Protein AF-A0A1G8LYU6-F1 (afdb_monomer_lite)

Secondary structure (DSSP, 8-state):
--------TTPPPPHHHHTS-HHHHHHHHHHHHHHHHHHHHTT---HHHHHHHHHHHHHHHHHHHHGGGS---------

Sequence (79 aa):
MNSKFRLTPGTPMPEDLEALEDEALHVIHSRLRRQMDAEYSNGWFSWETEVRLDEVRAELDRRENGGLFRSTGSRYQAS

Organism: NCBI:txid335973

Foldseek 3Di:
DDPPPDPDVPDDDDPVCVPPDPVNVVVVVVVVVVVVVVVVVVDPQDPVNVVVVVVVVVVVVCCVVVVVVDDDDDDDDDD

pLDDT: mean 70.52, std 14.84, range [32.72, 89.75]

Radius of gyration: 26.21 Å; chains: 1; bounding box: 75×29×49 Å

Structure (mmCIF, N/CA/C/O backbone):
data_AF-A0A1G8LYU6-F1
#
_entry.id   AF-A0A1G8LYU6-F1
#
loop_
_atom_site.group_PDB
_atom_site.id
_atom_site.type_symbol
_atom_site.label_atom_id
_atom_site.label_alt_id
_atom_site.label_comp_id
_atom_site.label_asym_id
_atom_site.label_entity_id
_atom_site.label_seq_id
_atom_site.pdbx_PDB_ins_code
_atom_site.Cartn_x
_atom_site.Cartn_y
_atom_site.Cartn_z
_atom_site.occupancy
_atom_site.B_iso_or_equiv
_atom_site.auth_seq_id
_atom_site.auth_comp_id
_atom_site.auth_asym_id
_atom_site.auth_atom_id
_atom_site.pdbx_PDB_model_num
ATOM 1 N N . MET A 1 1 ? -13.994 19.244 -7.673 1.00 32.72 1 MET A N 1
ATOM 2 C CA . MET A 1 1 ? -12.576 18.975 -7.341 1.00 32.72 1 MET A CA 1
ATOM 3 C C . MET A 1 1 ? -12.469 18.838 -5.828 1.00 32.72 1 MET A C 1
ATOM 5 O O . MET A 1 1 ? -12.894 19.740 -5.122 1.00 32.72 1 MET A O 1
ATOM 9 N N . ASN A 1 2 ? -12.070 17.660 -5.344 1.00 40.22 2 ASN A N 1
ATOM 10 C CA . ASN A 1 2 ? -12.305 17.194 -3.974 1.00 40.22 2 ASN A CA 1
ATOM 11 C C . ASN A 1 2 ? -11.146 17.606 -3.044 1.00 40.22 2 ASN A C 1
ATOM 13 O O . ASN A 1 2 ? -10.084 16.995 -3.063 1.00 40.22 2 ASN A O 1
ATOM 17 N N . SER A 1 3 ? -11.335 18.658 -2.247 1.00 53.66 3 SER A N 1
ATOM 18 C CA . SER A 1 3 ? -10.337 19.219 -1.319 1.00 53.66 3 SER A CA 1
ATOM 19 C C . SER A 1 3 ? -10.328 18.547 0.067 1.00 53.66 3 SER A C 1
ATOM 21 O O . SER A 1 3 ? -9.963 19.181 1.054 1.00 53.66 3 SER A O 1
ATOM 23 N N . LYS A 1 4 ? -10.775 17.289 0.176 1.00 56.94 4 LYS A N 1
ATOM 24 C CA . LYS A 1 4 ? -11.135 16.634 1.449 1.00 56.94 4 LYS A CA 1
ATOM 25 C C . LYS A 1 4 ? -10.177 15.519 1.897 1.00 56.94 4 LYS A C 1
ATOM 27 O O . LYS A 1 4 ? -10.648 14.475 2.303 1.00 56.94 4 LYS A O 1
ATOM 32 N N . PHE A 1 5 ? -8.856 15.688 1.849 1.00 58.38 5 PHE A N 1
ATOM 33 C CA . PHE A 1 5 ? -7.943 14.703 2.476 1.00 58.38 5 PHE A CA 1
ATOM 34 C C . PHE A 1 5 ? -6.681 15.340 3.068 1.00 58.38 5 PHE A C 1
ATOM 36 O O . PHE A 1 5 ? -5.587 14.794 2.983 1.00 58.38 5 PHE A O 1
ATOM 43 N N . ARG A 1 6 ? -6.808 16.522 3.677 1.00 60.78 6 ARG A N 1
ATOM 44 C CA . ARG A 1 6 ? -5.779 17.010 4.602 1.00 60.78 6 ARG A CA 1
ATOM 45 C C . ARG A 1 6 ? -6.255 16.687 6.009 1.00 60.78 6 ARG A C 1
ATOM 47 O O . ARG A 1 6 ? -7.073 17.417 6.553 1.00 60.78 6 ARG A O 1
ATOM 54 N N . LEU A 1 7 ? -5.790 15.565 6.555 1.00 62.50 7 LEU A N 1
ATOM 55 C CA . LEU A 1 7 ? -5.959 15.270 7.975 1.00 62.50 7 LEU A CA 1
ATOM 56 C C . LEU A 1 7 ? -5.141 16.309 8.745 1.00 62.50 7 LEU A C 1
ATOM 58 O O . LEU A 1 7 ? -3.911 16.310 8.691 1.00 62.50 7 LEU A O 1
ATOM 62 N N . THR A 1 8 ? -5.821 17.251 9.389 1.00 72.62 8 THR A N 1
ATOM 63 C CA . THR A 1 8 ? -5.161 18.235 10.249 1.00 72.62 8 THR A CA 1
ATOM 64 C C . THR A 1 8 ? -4.668 17.499 11.497 1.00 72.62 8 THR A C 1
ATOM 66 O O . THR A 1 8 ? -5.467 16.763 12.088 1.00 72.62 8 THR A O 1
ATOM 69 N N . PRO A 1 9 ? -3.403 17.659 11.925 1.00 68.06 9 PRO A N 1
ATOM 70 C CA . PRO A 1 9 ? -2.949 17.104 13.197 1.00 68.06 9 PRO A CA 1
ATOM 71 C C . PRO A 1 9 ? -3.875 17.585 14.323 1.00 68.06 9 PRO A C 1
ATOM 73 O O . PRO A 1 9 ? -4.093 18.787 14.458 1.00 68.06 9 PRO A O 1
ATOM 76 N N . GLY A 1 10 ? -4.463 16.656 15.081 1.00 71.50 10 GLY A N 1
ATOM 77 C CA . GLY A 1 10 ? -5.449 16.962 16.127 1.00 71.50 10 GLY A CA 1
ATOM 78 C C . GLY A 1 10 ? -6.921 16.868 15.704 1.00 71.50 10 GLY A C 1
ATOM 79 O O . GLY A 1 10 ? -7.794 17.144 16.520 1.00 71.50 10 GLY A O 1
ATOM 80 N N . THR A 1 11 ? -7.220 16.461 14.466 1.00 78.06 11 THR A N 1
ATOM 81 C CA . THR A 1 11 ? -8.589 16.052 14.103 1.00 78.06 11 THR A CA 1
ATOM 82 C C . THR A 1 11 ? -8.923 14.758 14.859 1.00 78.06 11 THR A C 1
ATOM 84 O O . THR A 1 11 ? -8.133 13.815 14.751 1.00 78.06 11 THR A O 1
ATOM 87 N N . PRO A 1 12 ? -10.024 14.698 15.633 1.00 78.88 12 PRO A N 1
ATOM 88 C CA . PRO A 1 12 ? -10.413 13.479 16.336 1.00 78.88 12 PRO A CA 1
ATOM 89 C C . PRO A 1 12 ? -10.701 12.350 15.344 1.00 78.88 12 PRO A C 1
ATOM 91 O O . PRO A 1 12 ? -11.031 12.594 14.177 1.00 78.88 12 PRO A O 1
ATOM 94 N N . MET A 1 13 ? -10.536 11.114 15.810 1.00 78.12 13 MET A N 1
ATOM 95 C CA . MET A 1 13 ? -10.850 9.935 15.014 1.00 78.12 13 MET A CA 1
ATOM 96 C C . MET A 1 13 ? -12.362 9.913 14.714 1.00 78.12 13 MET A C 1
ATOM 98 O O . MET A 1 13 ? -13.149 10.359 15.545 1.00 78.12 13 MET A O 1
ATOM 102 N N . PRO A 1 14 ? -12.797 9.469 13.522 1.00 82.62 14 PRO A N 1
ATOM 103 C CA . PRO A 1 14 ? -14.222 9.341 13.225 1.00 82.62 14 PRO A CA 1
ATOM 104 C C . PRO A 1 14 ? -14.931 8.382 14.198 1.00 82.62 14 PRO A C 1
ATOM 106 O O . PRO A 1 14 ? -14.422 7.291 14.449 1.00 82.62 14 PRO A O 1
ATOM 109 N N . GLU A 1 15 ? -16.105 8.771 14.713 1.00 80.12 15 GLU A N 1
ATOM 110 C CA . GLU A 1 15 ? -16.874 8.013 15.725 1.00 80.12 15 GLU A CA 1
ATOM 111 C C . GLU A 1 15 ? -17.214 6.577 15.281 1.00 80.12 15 GLU A C 1
ATOM 113 O O . GLU A 1 15 ? -17.270 5.657 16.094 1.00 80.12 15 GLU A O 1
ATOM 118 N N . ASP A 1 16 ? -17.409 6.361 13.980 1.00 77.88 16 ASP A N 1
ATOM 119 C CA . ASP A 1 16 ? -17.687 5.052 13.383 1.00 77.88 16 ASP A CA 1
ATOM 120 C C . ASP A 1 16 ? -16.479 4.103 13.407 1.00 77.88 16 ASP A C 1
ATOM 122 O O . ASP A 1 16 ? -16.644 2.885 13.328 1.00 77.88 16 ASP A O 1
ATOM 126 N N . LEU A 1 17 ? -15.272 4.653 13.541 1.00 71.88 17 LEU A N 1
ATOM 127 C CA . LEU A 1 17 ? -14.017 3.911 13.602 1.00 71.88 17 LEU A CA 1
ATOM 128 C C . LEU A 1 17 ? -13.434 3.844 15.019 1.00 71.88 17 LEU A C 1
ATOM 130 O O . LEU A 1 17 ? -12.573 3.004 15.258 1.00 71.88 17 LEU A O 1
ATOM 134 N N . GLU A 1 18 ? -13.907 4.667 15.962 1.00 80.19 18 GLU A N 1
ATOM 135 C CA . GLU A 1 18 ? -13.492 4.610 17.376 1.00 80.19 18 GLU A CA 1
ATOM 136 C C . GLU A 1 18 ? -13.891 3.296 18.061 1.00 80.19 18 GLU A C 1
ATOM 138 O O . GLU A 1 18 ? -13.202 2.829 18.965 1.00 80.19 18 GLU A O 1
ATOM 143 N N . ALA A 1 19 ? -14.991 2.678 17.625 1.00 81.75 19 ALA A N 1
ATOM 144 C CA . ALA A 1 19 ? -15.465 1.404 18.166 1.00 81.75 19 ALA A CA 1
ATOM 145 C C . ALA A 1 19 ? -14.706 0.183 17.617 1.00 81.75 19 ALA A C 1
ATOM 147 O O . ALA A 1 19 ? -14.965 -0.945 18.042 1.00 81.75 19 ALA A O 1
ATOM 148 N N . LEU A 1 20 ? -13.817 0.378 16.639 1.00 78.56 20 LEU A N 1
ATOM 149 C CA . LEU A 1 20 ? -13.104 -0.712 15.994 1.00 78.56 20 LEU A CA 1
ATOM 150 C C . LEU A 1 20 ? -11.828 -1.034 16.773 1.00 78.56 20 LEU A C 1
ATOM 152 O O . LEU A 1 20 ? -10.937 -0.201 16.899 1.00 78.56 20 LEU A O 1
ATOM 156 N N . GLU A 1 21 ? -11.727 -2.266 17.264 1.00 83.81 21 GLU A N 1
ATOM 157 C CA . GLU A 1 21 ? -10.524 -2.733 17.950 1.00 83.81 21 GLU A CA 1
ATOM 158 C C . GLU A 1 21 ? -9.303 -2.702 17.013 1.00 83.81 21 GLU A C 1
ATOM 160 O O . GLU A 1 21 ? -9.389 -3.066 15.834 1.00 83.81 21 GLU A O 1
ATOM 165 N N . ASP A 1 22 ? -8.139 -2.324 17.550 1.00 81.94 22 ASP A N 1
ATOM 166 C CA . ASP A 1 22 ? -6.877 -2.227 16.800 1.00 81.94 22 ASP A CA 1
ATOM 167 C C . ASP A 1 22 ? -6.522 -3.524 16.053 1.00 81.94 22 ASP A C 1
ATOM 169 O O . ASP A 1 22 ? -5.989 -3.501 14.939 1.00 81.94 22 ASP A O 1
ATOM 173 N N . GLU A 1 23 ? -6.856 -4.678 16.635 1.00 86.44 23 GLU A N 1
ATOM 174 C CA . GLU A 1 23 ? -6.658 -5.980 15.999 1.00 86.44 23 GLU A CA 1
ATOM 175 C C . GLU A 1 23 ? -7.529 -6.134 14.742 1.00 86.44 23 GLU A C 1
ATOM 177 O O . GLU A 1 23 ? -7.047 -6.562 13.687 1.00 86.44 23 GLU A O 1
ATOM 182 N N . ALA A 1 24 ? -8.793 -5.712 14.806 1.00 81.38 24 ALA A N 1
ATOM 183 C CA . ALA A 1 24 ? -9.701 -5.744 13.666 1.00 81.38 24 ALA A CA 1
ATOM 184 C C . ALA A 1 24 ? -9.229 -4.800 12.544 1.00 81.38 24 ALA A C 1
ATOM 186 O O . ALA A 1 24 ? -9.236 -5.190 11.370 1.00 81.38 24 ALA A O 1
ATOM 187 N N . LEU A 1 25 ? -8.728 -3.609 12.895 1.00 82.31 25 LEU A N 1
ATOM 188 C CA . LEU A 1 25 ? -8.069 -2.695 11.954 1.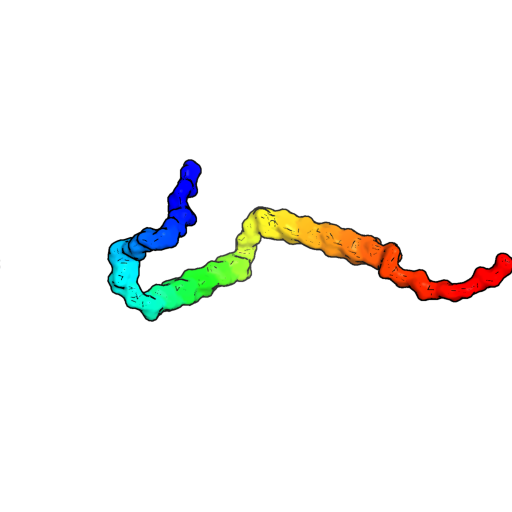00 82.31 25 LEU A CA 1
ATOM 189 C C . LEU A 1 25 ? -6.873 -3.359 11.268 1.00 82.31 25 LEU A C 1
ATOM 191 O O . LEU A 1 25 ? -6.727 -3.272 10.045 1.00 82.31 25 LEU A O 1
ATOM 195 N N . HIS A 1 26 ? -6.042 -4.070 12.028 1.00 84.62 26 HIS A N 1
ATOM 196 C CA . HIS A 1 26 ? -4.867 -4.748 11.492 1.00 84.62 26 HIS A CA 1
ATOM 197 C C . HIS A 1 26 ? -5.236 -5.854 10.492 1.00 84.62 26 HIS A C 1
ATOM 199 O O . HIS A 1 26 ? -4.609 -5.983 9.431 1.00 84.62 26 HIS A O 1
ATOM 205 N N . VAL A 1 27 ? -6.289 -6.626 10.779 1.00 89.25 27 VAL A N 1
ATOM 206 C CA . VAL A 1 27 ? -6.803 -7.657 9.865 1.00 89.25 27 VAL A CA 1
ATOM 207 C C . VAL A 1 27 ? -7.354 -7.033 8.583 1.00 89.25 27 VAL A C 1
ATOM 209 O O . VAL A 1 27 ? -7.053 -7.527 7.491 1.00 89.25 27 VAL A O 1
ATOM 212 N N . ILE A 1 28 ? -8.126 -5.948 8.689 1.00 86.31 28 ILE A N 1
ATOM 213 C CA . ILE A 1 28 ? -8.675 -5.225 7.531 1.00 86.31 28 ILE A CA 1
ATOM 214 C C . ILE A 1 28 ? -7.541 -4.670 6.669 1.00 86.31 28 ILE A C 1
ATOM 216 O O . ILE A 1 28 ? -7.507 -4.926 5.464 1.00 86.31 28 ILE A O 1
ATOM 220 N N . HIS A 1 29 ? -6.569 -3.996 7.284 1.00 86.00 29 HIS A N 1
ATOM 221 C CA . HIS A 1 29 ? -5.412 -3.438 6.589 1.00 86.00 29 HIS A CA 1
ATOM 222 C C . HIS A 1 29 ? -4.607 -4.530 5.867 1.00 86.00 29 HIS A C 1
ATOM 224 O O . HIS A 1 29 ? -4.256 -4.389 4.694 1.00 86.00 29 HIS A O 1
ATOM 230 N N . SER A 1 30 ? -4.409 -5.679 6.518 1.00 88.94 30 SER A N 1
ATOM 231 C CA . SER A 1 30 ? -3.719 -6.832 5.931 1.00 88.94 30 SER A CA 1
ATOM 232 C C . SER A 1 30 ? -4.486 -7.473 4.770 1.00 88.94 30 SER A C 1
ATOM 234 O O . SER A 1 30 ? -3.877 -8.043 3.863 1.00 88.94 30 SER A O 1
ATOM 236 N N . ARG A 1 31 ? -5.824 -7.451 4.787 1.00 89.75 31 ARG A N 1
ATOM 237 C CA . ARG A 1 31 ? -6.657 -7.947 3.675 1.00 89.75 31 ARG A CA 1
ATOM 238 C C . ARG A 1 31 ? -6.620 -6.991 2.491 1.00 89.75 31 ARG A C 1
ATOM 240 O O . ARG A 1 31 ? -6.370 -7.442 1.378 1.00 89.75 31 ARG A O 1
ATOM 247 N N . LEU A 1 32 ? -6.792 -5.696 2.747 1.00 88.69 32 LEU A N 1
ATOM 248 C CA . LEU A 1 32 ? -6.735 -4.658 1.721 1.00 88.69 32 LEU A CA 1
ATOM 249 C C . LEU A 1 32 ? -5.386 -4.675 1.000 1.00 88.69 32 LEU A C 1
ATOM 251 O O . LEU A 1 32 ? -5.345 -4.666 -0.225 1.00 88.69 32 LEU A O 1
ATOM 255 N N . ARG A 1 33 ? -4.285 -4.783 1.754 1.00 86.06 33 ARG A N 1
ATOM 256 C CA . ARG A 1 33 ? -2.941 -4.837 1.175 1.00 86.06 33 ARG A CA 1
ATOM 257 C C . ARG A 1 33 ? -2.765 -6.030 0.238 1.00 86.06 33 ARG A C 1
ATOM 259 O O . ARG A 1 33 ? -2.336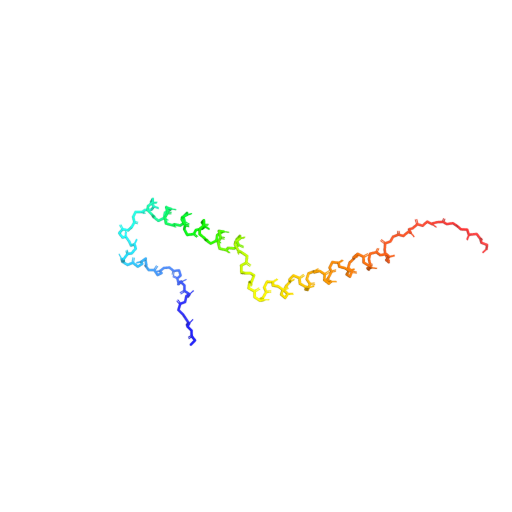 -5.848 -0.892 1.00 86.06 33 ARG A O 1
ATOM 266 N N . ARG A 1 34 ? -3.176 -7.227 0.671 1.00 85.06 34 ARG A N 1
ATOM 267 C CA . ARG A 1 34 ? -3.130 -8.438 -0.165 1.00 85.06 34 ARG A CA 1
ATOM 268 C C . ARG A 1 34 ? -3.992 -8.321 -1.419 1.00 85.06 34 ARG A C 1
ATOM 270 O O . ARG A 1 34 ? -3.597 -8.825 -2.462 1.00 85.06 34 ARG A O 1
ATOM 277 N N . GLN A 1 35 ? -5.153 -7.675 -1.321 1.00 82.31 35 GLN A N 1
ATOM 278 C CA . GLN A 1 35 ? -6.014 -7.436 -2.474 1.00 82.31 35 GLN A CA 1
ATOM 279 C C . GLN A 1 35 ? -5.361 -6.467 -3.465 1.00 82.31 35 GLN A C 1
ATOM 281 O O . GLN A 1 35 ? -5.298 -6.782 -4.647 1.00 82.31 35 GLN A O 1
ATOM 286 N N . MET A 1 36 ? -4.814 -5.346 -2.988 1.00 79.38 36 MET A N 1
ATOM 287 C CA . MET A 1 36 ? -4.064 -4.415 -3.833 1.00 79.38 36 MET A CA 1
ATOM 288 C C . MET A 1 36 ? -2.885 -5.115 -4.506 1.00 79.38 36 MET A C 1
ATOM 290 O O . MET A 1 36 ? -2.731 -5.023 -5.717 1.00 79.38 36 MET A O 1
ATOM 294 N N . ASP A 1 37 ? -2.082 -5.859 -3.746 1.00 81.88 37 ASP A N 1
ATOM 295 C CA . ASP A 1 37 ? -0.931 -6.585 -4.284 1.00 81.88 37 ASP A CA 1
ATOM 296 C C . ASP A 1 37 ? -1.368 -7.611 -5.348 1.00 81.88 37 ASP A C 1
ATOM 298 O O . ASP A 1 37 ? -0.699 -7.760 -6.371 1.00 81.88 37 ASP A O 1
ATOM 302 N N . ALA A 1 38 ? -2.514 -8.277 -5.163 1.00 79.19 38 ALA A N 1
ATOM 303 C CA . ALA A 1 38 ? -3.092 -9.180 -6.157 1.00 79.19 38 ALA A CA 1
ATOM 304 C C . ALA A 1 38 ? -3.598 -8.437 -7.407 1.00 79.19 38 ALA A C 1
ATOM 306 O O . ALA A 1 38 ? -3.359 -8.897 -8.518 1.00 79.19 38 ALA A O 1
ATOM 307 N N . GLU A 1 39 ? -4.255 -7.287 -7.255 1.00 68.75 39 GLU A N 1
ATOM 308 C CA . GLU A 1 39 ? -4.703 -6.438 -8.368 1.00 68.75 39 GLU A CA 1
ATOM 309 C C . GLU A 1 39 ? -3.517 -5.896 -9.181 1.00 68.75 39 GLU A C 1
ATOM 311 O O . GLU A 1 39 ? -3.527 -5.981 -10.409 1.00 68.75 39 GLU A O 1
ATOM 316 N N . TYR A 1 40 ? -2.453 -5.445 -8.508 1.00 63.94 40 TYR A N 1
ATOM 317 C CA . TYR A 1 40 ? -1.193 -5.056 -9.146 1.00 63.94 40 TYR A CA 1
ATOM 318 C C . TYR A 1 40 ? -0.507 -6.240 -9.839 1.00 63.94 40 TYR A C 1
ATOM 320 O O . TYR A 1 40 ? 0.037 -6.081 -10.931 1.00 63.94 40 TYR A O 1
ATOM 328 N N . SER A 1 41 ? -0.559 -7.436 -9.246 1.00 68.00 41 SER A N 1
ATOM 329 C CA . SER A 1 41 ? 0.017 -8.653 -9.837 1.00 68.00 41 SER A CA 1
ATOM 330 C C . SER A 1 41 ? -0.786 -9.173 -11.036 1.00 68.00 41 SER A C 1
ATOM 332 O O . SER A 1 41 ? -0.212 -9.771 -11.942 1.00 68.00 41 SER A O 1
ATOM 334 N N . ASN A 1 42 ? -2.100 -8.925 -11.072 1.00 65.50 42 ASN A N 1
ATOM 335 C CA . ASN A 1 42 ? -3.005 -9.338 -12.150 1.00 65.50 42 ASN A CA 1
ATOM 336 C C . ASN A 1 42 ? -2.994 -8.391 -13.367 1.00 65.50 42 ASN A C 1
ATOM 338 O O . ASN A 1 42 ? -3.729 -8.618 -14.327 1.00 65.50 42 ASN A O 1
ATOM 342 N N . GLY A 1 43 ? -2.132 -7.370 -13.369 1.00 60.12 43 GLY A N 1
ATOM 343 C CA . GLY A 1 43 ? -1.576 -6.836 -14.613 1.00 60.12 43 GLY A CA 1
ATOM 344 C C . GLY A 1 43 ? -2.466 -5.910 -15.437 1.00 60.12 43 GLY A C 1
ATOM 345 O O . GLY A 1 43 ? -2.223 -5.770 -16.634 1.00 60.12 43 GLY A O 1
ATOM 346 N N . TRP A 1 44 ? -3.437 -5.213 -14.845 1.00 52.84 44 TRP A N 1
ATOM 347 C CA . TRP A 1 44 ? -3.951 -4.011 -15.509 1.00 52.84 44 TRP A CA 1
ATOM 348 C C . TRP A 1 44 ? -2.952 -2.890 -15.262 1.00 52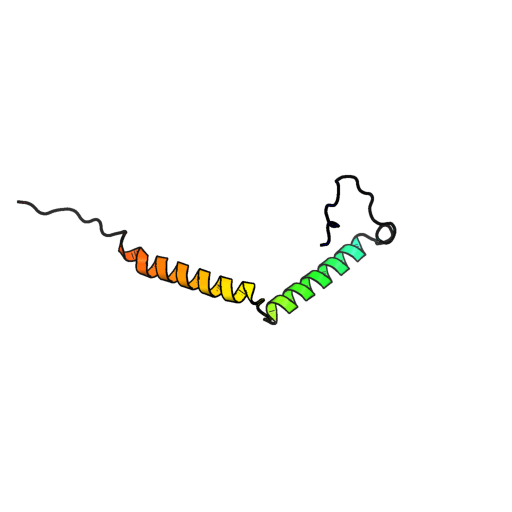.84 44 TRP A C 1
ATOM 350 O O . TRP A 1 44 ? -3.076 -2.109 -14.319 1.00 52.84 44 TRP A O 1
ATOM 360 N N . PHE A 1 45 ? -1.906 -2.864 -16.090 1.00 54.91 45 PHE A N 1
ATOM 361 C CA . PHE A 1 45 ? -1.000 -1.733 -16.160 1.00 54.91 45 PHE A CA 1
ATOM 362 C C . PHE A 1 45 ? -1.856 -0.486 -16.371 1.00 54.91 45 PHE A C 1
ATOM 364 O O . PHE A 1 45 ? -2.610 -0.388 -17.341 1.00 54.91 45 PHE A O 1
ATOM 371 N N . SER A 1 46 ? -1.792 0.466 -15.438 1.00 62.44 46 SER A N 1
ATOM 372 C CA . SER A 1 46 ? -2.338 1.781 -15.740 1.00 62.44 46 SER A CA 1
ATOM 373 C C . SER A 1 46 ? -1.592 2.297 -16.972 1.00 62.44 46 SER A C 1
ATOM 375 O O . SER A 1 46 ? -0.389 2.069 -17.101 1.00 62.44 46 SER A O 1
ATOM 377 N N . TRP A 1 47 ? -2.282 2.988 -17.877 1.00 57.34 47 TRP A N 1
ATOM 378 C CA . TRP A 1 47 ? -1.657 3.613 -19.051 1.00 57.34 47 TRP A CA 1
ATOM 379 C C . TRP A 1 47 ? -0.410 4.439 -18.668 1.00 57.34 47 TRP A C 1
ATOM 381 O O . TRP A 1 47 ? 0.602 4.429 -19.359 1.00 57.34 47 TRP A O 1
ATOM 391 N N . GLU A 1 48 ? -0.439 5.063 -17.487 1.00 58.75 48 GLU A N 1
ATOM 392 C CA . GLU A 1 48 ? 0.692 5.774 -16.882 1.00 58.75 48 GLU A CA 1
ATOM 393 C C . GLU A 1 48 ? 1.903 4.863 -16.581 1.00 58.75 48 GLU A C 1
ATOM 395 O O . GLU A 1 48 ? 3.048 5.275 -16.759 1.00 58.75 48 GLU A O 1
ATOM 400 N N . THR A 1 49 ? 1.676 3.611 -16.171 1.00 64.12 49 THR A N 1
ATOM 401 C CA . THR A 1 49 ? 2.734 2.616 -15.923 1.00 64.12 49 THR A CA 1
ATOM 402 C C . THR A 1 49 ? 3.369 2.129 -17.227 1.00 64.12 49 THR A C 1
ATOM 404 O O . THR A 1 49 ? 4.587 1.959 -17.275 1.00 64.12 49 THR A O 1
ATOM 407 N N . GLU A 1 50 ? 2.582 1.938 -18.292 1.00 63.56 50 GLU A N 1
ATOM 408 C CA . GLU A 1 50 ? 3.108 1.549 -19.612 1.00 63.56 50 GLU A CA 1
ATOM 409 C C . GLU A 1 50 ? 3.959 2.660 -20.236 1.00 63.56 50 GLU A C 1
ATOM 411 O O . GLU A 1 50 ? 5.068 2.396 -20.700 1.00 63.56 50 GLU A O 1
ATOM 416 N N . VAL A 1 51 ? 3.494 3.913 -20.174 1.00 67.81 51 VAL A N 1
ATOM 417 C CA . VAL A 1 51 ? 4.262 5.081 -20.641 1.00 67.81 51 VAL A CA 1
ATOM 418 C C . VAL A 1 51 ? 5.576 5.206 -19.867 1.00 67.81 51 VAL A C 1
ATOM 420 O O . VAL A 1 51 ? 6.640 5.374 -20.462 1.00 67.81 51 VAL A O 1
ATOM 423 N N . ARG A 1 52 ? 5.537 5.034 -18.540 1.00 72.81 52 ARG A N 1
ATOM 424 C CA . ARG A 1 52 ? 6.743 5.083 -17.704 1.00 72.81 52 ARG A CA 1
ATOM 425 C C . ARG A 1 52 ? 7.721 3.946 -18.013 1.00 72.81 52 ARG A C 1
ATOM 427 O O . ARG A 1 52 ? 8.928 4.141 -17.896 1.00 72.81 52 ARG A O 1
ATOM 434 N N . LEU A 1 53 ? 7.232 2.768 -18.405 1.00 79.81 53 LEU A N 1
ATOM 435 C CA . LEU A 1 53 ? 8.084 1.653 -18.822 1.00 79.81 53 LEU A CA 1
ATOM 436 C C . LEU A 1 53 ? 8.848 1.981 -20.111 1.00 79.81 53 LEU A C 1
ATOM 438 O O . LEU A 1 53 ? 10.038 1.677 -20.193 1.00 79.81 53 LEU A O 1
ATOM 442 N N . ASP A 1 54 ? 8.188 2.604 -21.088 1.00 79.31 54 ASP A N 1
ATOM 443 C CA . ASP A 1 54 ? 8.814 3.011 -22.351 1.00 79.31 54 ASP A CA 1
ATOM 444 C C . ASP A 1 54 ? 9.886 4.092 -22.128 1.00 79.31 54 ASP A C 1
ATOM 446 O O . ASP A 1 54 ? 11.018 3.961 -22.594 1.00 79.31 54 ASP A O 1
ATOM 450 N N . GLU A 1 55 ? 9.592 5.093 -21.292 1.00 82.62 55 GLU A N 1
ATOM 451 C CA . GLU A 1 55 ? 10.562 6.122 -20.889 1.00 82.62 55 GLU A CA 1
ATOM 452 C C . GLU A 1 55 ? 11.791 5.532 -20.174 1.00 82.62 55 GLU A C 1
ATOM 454 O O . GLU A 1 55 ? 12.929 5.923 -20.449 1.00 82.62 55 GLU A O 1
ATOM 459 N N . VAL A 1 56 ? 11.579 4.577 -19.260 1.00 85.38 56 VAL A N 1
ATOM 460 C CA . VAL A 1 56 ? 12.664 3.904 -18.529 1.00 85.38 56 VAL A CA 1
ATOM 461 C C . VAL A 1 56 ? 13.515 3.052 -19.467 1.00 85.38 56 VAL A C 1
ATOM 463 O O . VAL A 1 56 ? 14.741 3.081 -19.354 1.00 85.38 56 VAL A O 1
ATOM 466 N N . ARG A 1 57 ? 12.898 2.323 -20.403 1.00 87.62 57 ARG A N 1
ATOM 467 C CA . ARG A 1 57 ? 13.618 1.544 -21.423 1.00 87.62 57 ARG A CA 1
ATOM 468 C C . ARG A 1 57 ? 14.467 2.448 -22.307 1.00 87.62 57 ARG A C 1
ATOM 470 O O . ARG A 1 57 ? 15.667 2.221 -22.409 1.00 87.62 57 ARG A O 1
ATOM 477 N N . ALA A 1 58 ? 13.889 3.527 -22.831 1.00 85.00 58 ALA A N 1
ATOM 478 C CA . ALA A 1 58 ? 14.614 4.493 -23.650 1.00 85.00 58 ALA A CA 1
ATOM 479 C C . ALA A 1 58 ? 15.809 5.115 -22.905 1.00 85.00 58 ALA A C 1
ATOM 481 O O . ALA A 1 58 ? 16.879 5.310 -23.480 1.00 85.00 58 ALA A O 1
ATOM 482 N N . GLU A 1 59 ? 15.668 5.418 -21.612 1.00 85.06 59 GLU A N 1
ATOM 483 C CA . GLU A 1 59 ? 16.775 5.931 -20.800 1.00 85.06 59 GLU A CA 1
ATOM 484 C C . GLU A 1 59 ? 17.864 4.882 -20.535 1.00 85.06 59 GLU A C 1
ATOM 486 O O . GLU A 1 59 ? 19.051 5.213 -20.583 1.00 85.06 59 GLU A O 1
ATOM 491 N N . LEU A 1 60 ? 17.493 3.629 -20.269 1.00 88.50 60 LEU A N 1
ATOM 492 C CA . LEU A 1 60 ? 18.450 2.533 -20.100 1.00 88.50 60 LEU A CA 1
ATOM 493 C C . LEU A 1 60 ? 19.221 2.269 -21.396 1.00 88.50 60 LEU A C 1
ATOM 495 O O . LEU A 1 60 ? 20.450 2.218 -21.353 1.00 88.50 60 LEU A O 1
ATOM 499 N N . ASP A 1 61 ? 18.537 2.244 -22.540 1.00 89.31 61 ASP A N 1
ATOM 500 C CA . ASP A 1 61 ? 19.159 2.109 -23.859 1.00 89.31 61 ASP A CA 1
ATOM 501 C C . ASP A 1 61 ? 20.111 3.279 -24.145 1.00 89.31 61 ASP A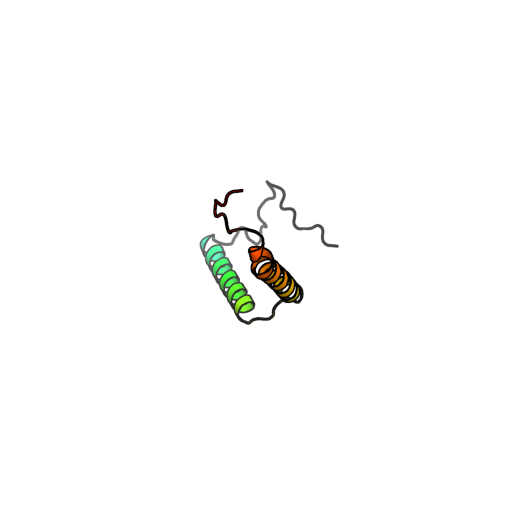 C 1
ATOM 503 O O . ASP A 1 61 ? 21.208 3.084 -24.669 1.00 89.31 61 ASP A O 1
ATOM 507 N N . ARG A 1 62 ? 19.750 4.516 -23.768 1.00 85.88 62 ARG A N 1
ATOM 508 C CA . ARG A 1 62 ? 20.660 5.672 -23.874 1.00 85.88 62 ARG A CA 1
ATOM 509 C C . ARG A 1 62 ? 21.900 5.523 -23.005 1.00 85.88 62 ARG A C 1
ATOM 511 O O . ARG A 1 62 ? 22.959 6.000 -23.400 1.00 85.88 62 ARG A O 1
ATOM 518 N N . ARG A 1 63 ? 21.802 4.895 -21.834 1.00 81.81 63 ARG A N 1
ATOM 519 C CA . ARG A 1 63 ? 22.950 4.662 -20.943 1.00 81.81 63 ARG A CA 1
ATOM 520 C C . ARG A 1 63 ? 23.829 3.524 -21.425 1.00 81.81 63 ARG A C 1
ATOM 522 O O . ARG A 1 63 ? 25.046 3.640 -21.333 1.00 81.81 63 ARG A O 1
ATOM 529 N N . GLU A 1 64 ? 23.233 2.464 -21.954 1.00 83.31 64 GLU A N 1
ATOM 530 C CA . GLU A 1 64 ? 23.957 1.339 -22.541 1.00 83.31 64 GLU A CA 1
ATOM 531 C C . GLU A 1 64 ? 24.695 1.780 -23.813 1.00 83.31 64 GLU A C 1
ATOM 533 O O . GLU A 1 64 ? 25.906 1.596 -23.930 1.00 83.31 64 GLU A O 1
ATOM 538 N N . ASN A 1 65 ? 24.011 2.506 -24.701 1.00 78.25 65 ASN A N 1
ATOM 539 C CA . ASN A 1 65 ? 24.599 3.025 -25.938 1.00 78.25 65 ASN A CA 1
ATOM 540 C C . ASN A 1 65 ? 25.493 4.262 -25.715 1.00 78.25 65 ASN A C 1
ATOM 542 O O . ASN A 1 65 ? 26.438 4.498 -26.467 1.00 78.25 65 ASN A O 1
ATOM 546 N N . GLY A 1 66 ? 25.226 5.058 -24.676 1.00 63.84 66 GLY A N 1
ATOM 547 C CA . GLY A 1 66 ? 26.013 6.234 -24.278 1.00 63.84 66 GLY A CA 1
ATOM 548 C C . GLY A 1 66 ? 27.175 5.924 -23.326 1.00 63.84 66 GLY A C 1
ATOM 549 O O . GLY A 1 66 ? 28.035 6.780 -23.104 1.00 63.84 66 GLY A O 1
ATOM 550 N N . GLY A 1 67 ? 27.243 4.702 -22.789 1.00 53.28 67 GLY A N 1
ATOM 551 C CA . GLY A 1 67 ? 28.308 4.218 -21.906 1.00 53.28 67 GLY A CA 1
ATOM 552 C C . GLY A 1 67 ? 29.647 3.987 -22.611 1.00 53.28 67 GLY A C 1
ATOM 553 O O . GLY A 1 67 ? 30.685 3.914 -21.956 1.00 53.28 67 GLY A O 1
ATOM 554 N N . LEU A 1 68 ? 29.666 3.967 -23.948 1.00 53.28 68 LEU A N 1
ATOM 555 C CA . LEU A 1 68 ? 30.894 3.820 -24.735 1.00 53.28 68 LEU A CA 1
ATOM 556 C C . LEU A 1 68 ? 31.762 5.088 -24.796 1.00 53.28 68 LEU A C 1
ATOM 558 O O . LEU A 1 68 ? 32.889 5.018 -25.282 1.00 53.28 68 LEU A O 1
ATOM 562 N N . PHE A 1 69 ? 31.314 6.236 -24.269 1.00 53.22 69 PHE A N 1
ATOM 563 C CA . PHE A 1 69 ? 32.150 7.448 -24.239 1.00 53.22 69 PHE A CA 1
ATOM 564 C C . PHE A 1 69 ? 32.948 7.641 -22.936 1.00 53.22 69 PHE A C 1
ATOM 566 O O . PHE A 1 69 ? 33.621 8.657 -22.762 1.00 53.22 69 PHE A O 1
ATOM 573 N N . ARG A 1 70 ? 32.927 6.690 -21.993 1.00 58.09 70 ARG A N 1
ATOM 574 C CA . ARG A 1 70 ? 33.791 6.768 -20.802 1.00 58.09 70 ARG A CA 1
ATOM 575 C C . ARG A 1 70 ? 34.301 5.403 -20.349 1.00 58.09 70 ARG A C 1
ATOM 577 O O . ARG A 1 70 ? 33.866 4.911 -19.322 1.00 58.09 70 ARG A O 1
ATOM 584 N N . SER A 1 71 ? 35.296 4.863 -21.056 1.00 52.97 71 SER A N 1
ATOM 585 C CA . SER A 1 71 ? 36.593 4.496 -20.453 1.00 52.97 71 SER A CA 1
ATOM 586 C C . SER A 1 71 ? 37.460 3.659 -21.401 1.00 52.97 71 SER A C 1
ATOM 588 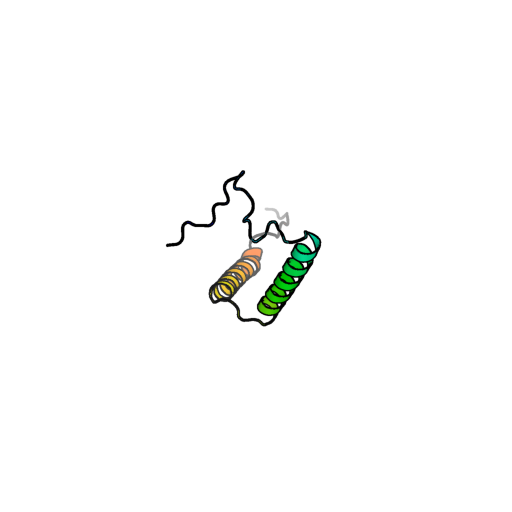O O . SER A 1 71 ? 37.287 2.450 -21.492 1.00 52.97 71 SER A O 1
ATOM 590 N N . THR A 1 72 ? 38.497 4.265 -21.978 1.00 43.06 72 THR A N 1
ATOM 591 C CA . THR A 1 72 ? 39.801 3.598 -22.121 1.00 43.06 72 THR A CA 1
ATOM 592 C C . THR A 1 72 ? 40.888 4.636 -21.875 1.00 43.06 72 THR A C 1
ATOM 594 O O . THR A 1 72 ? 41.216 5.438 -22.746 1.00 43.06 72 THR A O 1
ATOM 597 N N . GLY A 1 73 ? 41.443 4.653 -20.666 1.00 55.50 73 GLY A N 1
ATOM 598 C CA . GLY A 1 73 ? 42.761 5.238 -20.462 1.00 55.50 73 GLY A CA 1
ATOM 599 C C . GLY A 1 73 ? 43.825 4.224 -20.883 1.00 55.50 73 GLY A C 1
ATOM 600 O O . GLY A 1 73 ? 43.817 3.117 -20.358 1.00 55.50 73 GLY A O 1
ATOM 601 N N . SER A 1 74 ? 44.749 4.591 -21.779 1.00 40.66 74 SER A N 1
ATOM 602 C CA . SER A 1 74 ? 46.086 3.975 -21.853 1.00 40.66 74 SER A CA 1
ATOM 603 C C . SER A 1 74 ? 47.100 4.859 -22.598 1.00 40.66 74 SER A C 1
ATOM 605 O O . SER A 1 74 ? 47.158 4.899 -23.819 1.00 40.66 74 SER A O 1
ATOM 607 N N . ARG A 1 75 ? 47.864 5.590 -21.784 1.00 50.91 75 ARG A N 1
ATOM 608 C CA . ARG A 1 75 ? 49.302 5.926 -21.833 1.00 50.91 75 ARG A CA 1
ATOM 609 C C . ARG A 1 75 ? 50.169 5.453 -23.039 1.00 50.91 75 ARG A C 1
ATOM 611 O O . ARG A 1 75 ? 50.166 4.275 -23.369 1.00 50.91 75 ARG A O 1
ATOM 618 N N . TYR A 1 76 ? 51.062 6.370 -23.460 1.00 46.78 76 TYR A N 1
ATOM 619 C CA . TYR A 1 76 ? 52.331 6.252 -24.228 1.00 46.78 76 TYR A CA 1
ATOM 620 C C . TYR A 1 76 ? 52.309 6.100 -25.765 1.00 46.78 76 TYR A C 1
ATOM 622 O O . TYR A 1 76 ? 51.760 5.135 -26.276 1.00 46.78 76 TYR A O 1
ATOM 630 N N . GLN A 1 77 ? 5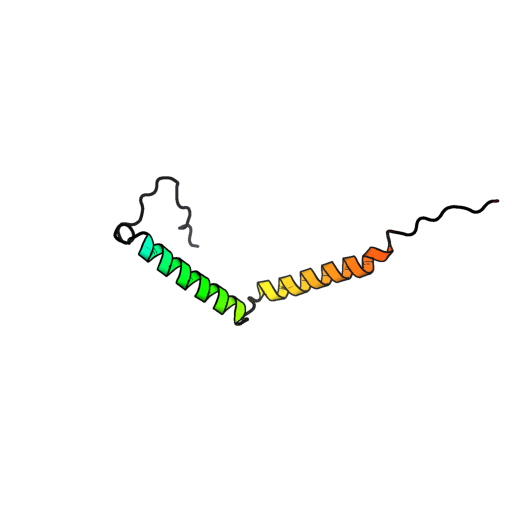3.000 7.041 -26.445 1.00 44.50 77 GLN A N 1
ATOM 631 C CA . GLN A 1 77 ? 53.995 6.950 -27.556 1.00 44.50 77 GLN A CA 1
ATOM 632 C C . GLN A 1 77 ? 54.197 8.405 -28.069 1.00 44.50 77 GLN A C 1
ATOM 634 O O . GLN A 1 77 ? 53.248 9.021 -28.536 1.00 44.50 77 GLN A O 1
ATOM 639 N N . ALA A 1 78 ? 55.252 9.125 -27.671 1.00 46.00 78 ALA A N 1
ATOM 640 C CA . ALA A 1 78 ? 56.555 9.204 -28.347 1.00 46.00 78 ALA A CA 1
ATOM 641 C C . ALA A 1 78 ? 56.475 9.747 -29.791 1.00 46.00 78 ALA A C 1
ATOM 643 O O . ALA A 1 78 ? 56.155 8.990 -30.701 1.00 46.00 78 ALA A O 1
ATOM 644 N N . SER A 1 79 ? 56.782 11.041 -29.971 1.00 47.84 79 SER A N 1
ATOM 645 C CA . SER A 1 79 ? 57.746 11.578 -30.954 1.00 47.84 79 SER A CA 1
ATOM 646 C C . SER A 1 79 ? 57.874 13.094 -30.834 1.00 47.84 79 SER A C 1
ATOM 648 O O . SER A 1 79 ? 56.829 13.762 -30.681 1.00 47.84 79 SER A O 1
#